Protein AF-A0A011QTI4-F1 (afdb_monomer)

Sequence (83 aa):
MFAEVARGGYVAQAVVSPSERRLLIDGVEQDFKLDLRNYVYRGAVQLVSARLYRGQTTNFRTPGGGFAAVLAVPGQRGGANHR

Mean predicted aligned error: 8.04 Å

Foldseek 3Di:
DCVVVVPDDDDDDDDDDFDWDWDQDPNDIDIWGKDWDFDDDPNDGPDIWMWTHDDDDGDCPDVVTGIDHDDDDDDPPPPPPDD

Structure (mmCIF, N/CA/C/O backbone):
data_AF-A0A011QTI4-F1
#
_entry.id   AF-A0A011QTI4-F1
#
loop_
_atom_site.group_PDB
_atom_site.id
_atom_site.type_symbol
_atom_site.label_atom_id
_atom_site.label_alt_id
_atom_site.label_comp_id
_atom_site.label_asym_id
_atom_site.label_entity_id
_atom_site.label_seq_id
_atom_site.pdbx_PDB_ins_code
_atom_site.Cartn_x
_atom_site.Cartn_y
_atom_site.Cartn_z
_atom_site.occupancy
_atom_site.B_iso_or_equiv
_atom_site.auth_seq_id
_atom_site.auth_comp_id
_atom_site.auth_asym_id
_atom_site.auth_atom_id
_atom_site.pdbx_PDB_model_num
ATOM 1 N N . MET A 1 1 ? 28.883 7.489 -1.675 1.00 59.34 1 MET A N 1
ATOM 2 C CA . MET A 1 1 ? 28.276 6.138 -1.711 1.00 59.34 1 MET A CA 1
ATOM 3 C C . MET A 1 1 ? 26.851 6.129 -2.308 1.00 59.34 1 MET A C 1
ATOM 5 O O . MET A 1 1 ? 26.015 5.355 -1.880 1.00 59.34 1 MET A O 1
ATOM 9 N N . PHE A 1 2 ? 26.578 6.934 -3.348 1.00 65.31 2 PHE A N 1
ATOM 10 C CA . PHE A 1 2 ? 25.384 6.806 -4.216 1.00 65.31 2 PHE A CA 1
ATOM 11 C C . PHE A 1 2 ? 25.754 6.702 -5.705 1.00 65.31 2 PHE A C 1
ATOM 13 O O . PHE A 1 2 ? 24.924 6.336 -6.529 1.00 65.31 2 PHE A O 1
ATOM 20 N N . ALA A 1 3 ? 27.017 6.986 -6.051 1.00 68.62 3 ALA A N 1
ATOM 21 C CA . ALA A 1 3 ? 27.516 6.968 -7.425 1.00 68.62 3 ALA A CA 1
ATOM 22 C C . ALA A 1 3 ? 27.390 5.591 -8.097 1.00 68.62 3 ALA A C 1
ATOM 24 O O . ALA A 1 3 ? 27.320 5.513 -9.314 1.00 68.62 3 ALA A O 1
ATOM 25 N N . GLU A 1 4 ? 27.334 4.511 -7.318 1.00 68.81 4 GLU A N 1
ATOM 26 C CA . GLU A 1 4 ? 27.192 3.148 -7.832 1.00 68.81 4 GLU A CA 1
ATOM 27 C C . GLU A 1 4 ? 25.752 2.832 -8.261 1.00 68.81 4 GLU A C 1
ATOM 29 O O . GLU A 1 4 ? 25.550 2.240 -9.317 1.00 68.81 4 GLU A O 1
ATOM 34 N N . VAL A 1 5 ? 24.751 3.343 -7.526 1.00 69.62 5 VAL A N 1
ATOM 35 C CA . VAL A 1 5 ? 23.332 3.311 -7.938 1.00 69.62 5 VAL A CA 1
ATOM 36 C C . VAL A 1 5 ? 23.168 4.026 -9.272 1.00 69.62 5 VAL A C 1
ATOM 38 O O . VAL A 1 5 ? 22.377 3.601 -10.111 1.00 69.62 5 VAL A O 1
ATOM 41 N N . ALA A 1 6 ? 23.971 5.075 -9.490 1.00 70.94 6 ALA A N 1
ATOM 42 C CA . ALA A 1 6 ? 23.861 5.868 -10.692 1.00 70.94 6 ALA A CA 1
ATOM 43 C C . ALA A 1 6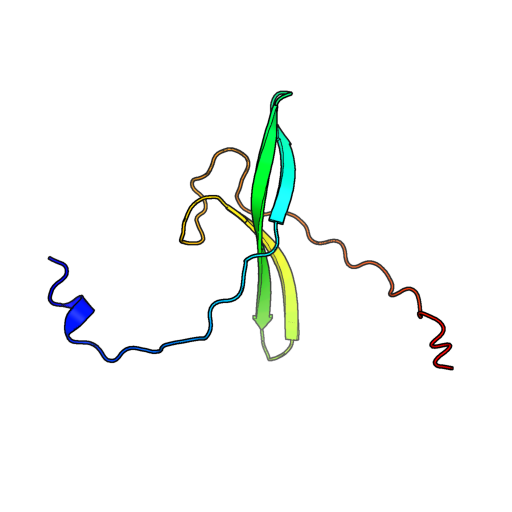 ? 24.367 5.173 -11.974 1.00 70.94 6 ALA A C 1
ATOM 45 O O . ALA A 1 6 ? 24.078 5.628 -13.081 1.00 70.94 6 ALA A O 1
ATOM 46 N N . ARG A 1 7 ? 25.141 4.089 -11.816 1.00 77.56 7 ARG A N 1
ATOM 47 C CA . ARG A 1 7 ? 25.772 3.323 -12.904 1.00 77.56 7 ARG A CA 1
ATOM 48 C C . ARG A 1 7 ? 24.890 2.194 -13.445 1.00 77.56 7 ARG A C 1
ATOM 50 O O . ARG A 1 7 ? 25.283 1.545 -14.410 1.00 77.56 7 ARG A O 1
ATOM 57 N N . GLY A 1 8 ? 23.737 1.939 -12.826 1.00 79.94 8 GLY A N 1
ATOM 58 C CA . GLY A 1 8 ? 22.735 1.003 -13.334 1.00 79.94 8 GLY A CA 1
ATOM 59 C C . GLY A 1 8 ? 21.841 1.630 -14.408 1.00 79.94 8 GLY A C 1
ATOM 60 O O . GLY A 1 8 ? 21.775 2.849 -14.548 1.00 79.94 8 GLY A O 1
ATOM 61 N N . GLY A 1 9 ? 21.127 0.795 -15.164 1.00 85.31 9 GLY A N 1
ATOM 62 C CA . GLY A 1 9 ? 20.010 1.263 -15.988 1.00 85.31 9 GLY A CA 1
ATOM 63 C C . GLY A 1 9 ? 18.826 1.696 -15.116 1.00 85.31 9 GLY A C 1
ATOM 64 O O . GLY A 1 9 ? 18.637 1.171 -14.018 1.00 85.31 9 GLY A O 1
ATOM 65 N N . TYR A 1 10 ? 18.013 2.628 -15.610 1.00 84.88 10 TYR A N 1
ATOM 66 C CA . TYR A 1 10 ? 16.840 3.137 -14.896 1.00 84.88 10 TYR A CA 1
ATOM 67 C C . TYR A 1 10 ? 15.562 2.835 -15.663 1.00 84.88 10 TYR A C 1
ATOM 69 O O . TYR A 1 10 ? 15.545 2.825 -16.892 1.00 84.88 10 TYR A O 1
ATOM 77 N N . VAL A 1 11 ? 14.474 2.664 -14.917 1.00 88.44 11 VAL A N 1
ATOM 78 C CA . VAL A 1 11 ? 13.117 2.642 -15.460 1.00 88.44 11 VAL A CA 1
ATOM 79 C C . VAL A 1 11 ? 12.406 3.893 -14.963 1.00 88.44 11 VAL A C 1
ATOM 81 O O . VAL A 1 11 ? 12.372 4.152 -13.760 1.00 88.44 11 VAL A O 1
ATOM 84 N N . ALA A 1 12 ? 11.847 4.666 -15.889 1.00 91.25 12 ALA A N 1
ATOM 85 C CA . ALA A 1 12 ? 10.976 5.789 -15.578 1.00 91.25 12 ALA A CA 1
ATOM 86 C C . ALA A 1 12 ? 9.511 5.371 -15.744 1.00 91.25 12 ALA A C 1
ATOM 88 O O . ALA A 1 12 ? 9.179 4.547 -16.594 1.00 91.25 12 ALA A O 1
ATOM 89 N N . GLN A 1 13 ? 8.635 5.960 -14.937 1.00 91.75 13 GLN A N 1
ATOM 90 C CA . GLN A 1 13 ? 7.190 5.770 -15.016 1.00 91.75 13 GLN A CA 1
ATOM 91 C C . GLN A 1 13 ? 6.491 7.114 -14.836 1.00 91.75 13 GLN A C 1
ATOM 93 O O . GLN A 1 13 ? 7.026 8.012 -14.180 1.00 91.75 13 GLN A O 1
ATOM 98 N N . ALA A 1 14 ? 5.297 7.248 -15.410 1.00 96.50 14 ALA A N 1
ATOM 99 C CA . ALA A 1 14 ? 4.447 8.398 -15.141 1.00 96.50 14 ALA A CA 1
ATOM 100 C C . ALA A 1 14 ? 4.111 8.466 -13.644 1.00 96.50 14 ALA A C 1
ATOM 102 O O . ALA A 1 14 ? 3.948 7.441 -12.978 1.00 96.50 14 ALA A O 1
ATOM 103 N N . VAL A 1 15 ? 4.008 9.683 -13.115 1.00 93.44 15 VAL A N 1
ATOM 104 C CA . VAL A 1 15 ? 3.655 9.886 -11.710 1.00 93.44 15 VAL A CA 1
ATOM 105 C C . VAL A 1 15 ? 2.179 9.553 -11.514 1.00 93.44 15 VAL A C 1
ATO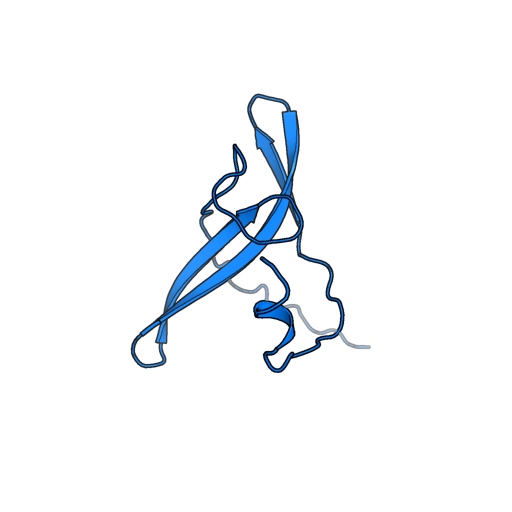M 107 O O . VAL A 1 15 ? 1.317 10.112 -12.187 1.00 93.44 15 VAL A O 1
ATOM 110 N N . VAL A 1 16 ? 1.898 8.668 -10.559 1.00 92.38 16 VAL A N 1
ATOM 111 C CA . VAL A 1 16 ? 0.544 8.346 -10.098 1.00 92.38 16 VAL A CA 1
ATOM 112 C C . VAL A 1 16 ? 0.469 8.681 -8.616 1.00 92.38 16 VAL A C 1
ATOM 114 O O . VAL A 1 16 ? 1.276 8.188 -7.824 1.00 92.38 16 VAL A O 1
ATOM 117 N N . SER A 1 17 ? -0.481 9.537 -8.238 1.00 94.19 17 SER A N 1
ATOM 118 C CA . SER A 1 17 ? -0.712 9.855 -6.829 1.00 94.19 17 SER A CA 1
ATOM 119 C C . SER A 1 17 ? -1.112 8.588 -6.065 1.00 94.19 17 SER A C 1
ATOM 121 O O . SER A 1 17 ? -1.930 7.811 -6.564 1.00 94.19 17 SER A O 1
ATOM 123 N N . PRO A 1 18 ? -0.552 8.354 -4.867 1.00 93.75 18 PRO A N 1
ATOM 124 C CA . PRO A 1 18 ? -0.929 7.202 -4.063 1.00 93.75 18 PRO A CA 1
ATOM 125 C C . PRO A 1 18 ? -2.382 7.337 -3.603 1.00 93.75 18 PRO A C 1
ATOM 127 O O . PRO A 1 18 ? -2.877 8.441 -3.383 1.00 93.75 18 PRO A O 1
ATOM 130 N N . SER A 1 19 ? -3.053 6.205 -3.403 1.00 95.44 19 SER A N 1
ATOM 131 C CA . SER A 1 19 ? -4.280 6.199 -2.610 1.00 95.44 19 SER A CA 1
ATOM 132 C C . SER A 1 19 ? -3.954 6.561 -1.163 1.00 95.44 19 SER A C 1
ATOM 134 O O . SER A 1 19 ? -2.875 6.232 -0.665 1.00 95.44 19 SER A O 1
ATOM 136 N N . GLU A 1 20 ? -4.891 7.205 -0.474 1.00 96.00 20 GLU A N 1
ATOM 137 C CA . GLU A 1 20 ? -4.711 7.620 0.915 1.00 96.00 20 GLU A CA 1
ATOM 138 C C . GLU A 1 20 ? -5.844 7.114 1.806 1.00 96.00 20 GLU A C 1
ATOM 140 O O . GLU A 1 20 ? -6.979 6.910 1.368 1.00 96.00 20 GLU A O 1
ATOM 145 N N . ARG A 1 21 ? -5.520 6.890 3.078 1.00 95.25 21 ARG A N 1
ATOM 146 C CA . ARG A 1 21 ? -6.455 6.474 4.115 1.00 95.25 21 ARG A CA 1
ATOM 147 C C . ARG A 1 21 ? -6.220 7.299 5.370 1.00 95.25 21 ARG A C 1
ATOM 149 O O . ARG A 1 21 ? -5.139 7.245 5.954 1.00 95.25 21 ARG A O 1
ATOM 156 N N . ARG A 1 22 ? -7.269 7.987 5.816 1.00 96.31 22 ARG A N 1
ATOM 157 C CA . ARG A 1 22 ? -7.313 8.621 7.133 1.00 96.31 22 ARG A CA 1
ATOM 158 C C . ARG A 1 22 ? -7.633 7.603 8.216 1.00 96.31 22 ARG A C 1
ATOM 160 O O . ARG A 1 22 ? -8.594 6.841 8.064 1.00 96.31 22 ARG A O 1
ATOM 167 N N . LEU A 1 23 ? -6.854 7.619 9.291 1.00 94.19 23 LEU A N 1
ATOM 168 C CA . LEU A 1 23 ? -7.043 6.830 10.504 1.00 94.19 23 LEU A CA 1
ATOM 169 C C . LEU A 1 23 ? -7.067 7.737 11.736 1.00 94.19 23 LEU A C 1
ATOM 171 O O . LEU A 1 23 ? -6.400 8.765 11.757 1.00 94.19 23 LEU A O 1
ATOM 175 N N . LEU A 1 24 ? -7.798 7.326 12.770 1.00 94.94 24 LEU A N 1
ATOM 176 C CA . LEU A 1 24 ? -7.731 7.927 14.101 1.00 94.94 24 LEU A CA 1
ATOM 177 C C . LEU A 1 24 ? -6.817 7.055 14.965 1.00 94.94 24 LEU A C 1
ATOM 179 O O . LEU A 1 24 ? -7.138 5.894 15.213 1.00 94.94 24 LEU A O 1
ATOM 183 N N . ILE A 1 25 ? -5.680 7.594 15.392 1.00 91.81 25 ILE A N 1
ATOM 184 C CA . ILE A 1 25 ? -4.705 6.892 16.235 1.00 91.81 25 ILE A CA 1
ATOM 185 C C . ILE A 1 25 ? -4.459 7.767 17.454 1.00 91.81 25 ILE A C 1
ATOM 187 O O . ILE A 1 25 ? -4.125 8.941 17.301 1.00 91.81 25 ILE A O 1
ATOM 191 N N . ASP A 1 26 ? -4.672 7.208 18.644 1.00 92.31 26 ASP A N 1
ATOM 192 C CA . ASP A 1 26 ? -4.535 7.915 19.923 1.00 92.31 26 ASP A CA 1
ATOM 193 C C . ASP A 1 26 ? -5.316 9.244 19.967 1.00 92.31 26 ASP A C 1
ATOM 195 O O . ASP A 1 26 ? -4.858 10.251 20.498 1.00 92.31 26 ASP A O 1
ATOM 199 N N . GLY A 1 27 ? -6.509 9.260 19.359 1.00 94.88 27 GLY A N 1
ATOM 200 C CA . GLY A 1 27 ? -7.377 10.441 19.300 1.00 94.88 27 GLY A CA 1
ATOM 201 C C . GLY A 1 27 ? -6.962 11.507 18.280 1.00 94.88 27 GLY A C 1
ATOM 202 O O . GLY A 1 27 ? -7.627 12.535 18.186 1.00 94.88 27 GLY A O 1
ATOM 203 N N . VAL A 1 28 ? -5.913 11.267 17.486 1.00 95.31 28 VAL A N 1
ATOM 204 C CA . VAL A 1 28 ? -5.426 12.199 16.460 1.00 95.31 28 VAL A CA 1
ATOM 205 C C . VAL A 1 28 ? -5.662 11.629 15.063 1.00 95.31 28 VAL A C 1
ATOM 207 O O . VAL A 1 28 ? -5.287 10.491 14.765 1.00 95.31 28 VAL A O 1
ATOM 210 N N . GLU A 1 29 ? -6.292 12.422 14.193 1.00 96.81 29 GLU A N 1
ATOM 211 C CA . GLU A 1 29 ? -6.459 12.061 12.786 1.00 96.81 29 GLU A CA 1
ATOM 212 C C . GLU A 1 29 ? -5.120 12.079 12.051 1.00 96.81 29 GLU A C 1
ATOM 214 O O . GLU A 1 29 ? -4.306 12.995 12.178 1.00 96.81 29 GLU A O 1
ATOM 219 N N . GLN A 1 30 ? -4.896 11.043 11.257 1.00 95.38 30 GLN A N 1
ATOM 220 C CA . GLN A 1 30 ? -3.633 10.783 10.604 1.00 95.38 30 GLN A CA 1
ATOM 221 C C . GLN A 1 30 ? -3.861 10.198 9.210 1.00 95.38 30 GLN A C 1
ATOM 223 O O . GLN A 1 30 ? -4.457 9.134 9.063 1.00 95.38 30 GLN A O 1
ATOM 228 N N . ASP A 1 31 ? -3.325 10.868 8.189 1.00 96.31 31 ASP A N 1
ATOM 229 C CA . ASP A 1 31 ? -3.371 10.392 6.805 1.00 96.31 31 ASP A CA 1
ATOM 230 C C . ASP A 1 31 ? -2.178 9.479 6.495 1.00 96.31 31 ASP A C 1
ATOM 232 O O . ASP A 1 31 ? -1.041 9.738 6.909 1.00 96.31 31 ASP A O 1
ATOM 236 N N . PHE A 1 32 ? -2.440 8.384 5.789 1.00 97.31 32 PHE A N 1
ATOM 237 C CA . PHE A 1 32 ? -1.442 7.418 5.341 1.00 97.31 32 PHE A CA 1
ATOM 238 C C . PHE A 1 32 ? -1.611 7.160 3.856 1.00 97.31 32 PHE A C 1
ATOM 240 O O . PHE A 1 32 ? -2.730 7.027 3.369 1.00 97.31 32 PHE A O 1
ATOM 247 N N . LYS A 1 33 ? -0.493 6.991 3.155 1.00 97.44 33 LYS A N 1
ATOM 248 C CA . LYS A 1 33 ? -0.501 6.385 1.827 1.00 97.44 33 LYS A CA 1
ATOM 249 C C . LYS A 1 33 ? -0.833 4.906 1.966 1.00 97.44 33 LYS A C 1
ATOM 251 O O . LYS A 1 33 ? -0.405 4.262 2.927 1.00 97.44 33 LYS A O 1
ATOM 256 N N . LEU A 1 34 ? -1.572 4.387 0.998 1.00 95.94 34 LEU A N 1
ATOM 257 C CA . LEU A 1 34 ? -2.032 3.012 0.941 1.00 95.94 34 LEU A CA 1
ATOM 258 C C . LEU A 1 34 ? -1.602 2.385 -0.380 1.00 95.94 34 LEU A C 1
ATOM 260 O O . LEU A 1 34 ? -1.830 2.941 -1.452 1.00 95.94 34 LEU A O 1
ATOM 264 N N . ASP A 1 35 ? -1.047 1.182 -0.291 1.00 96.12 35 ASP A N 1
ATOM 265 C CA . ASP A 1 35 ? -0.948 0.271 -1.427 1.00 96.12 35 ASP A CA 1
ATOM 266 C C . ASP A 1 35 ? -1.544 -1.100 -1.085 1.00 96.12 35 ASP A C 1
ATOM 268 O O . ASP A 1 35 ? -1.660 -1.464 0.088 1.00 96.12 35 ASP A O 1
ATOM 272 N N . LEU A 1 36 ? -1.949 -1.843 -2.118 1.00 95.88 36 LEU A N 1
ATOM 273 C CA . LEU A 1 36 ? -2.373 -3.236 -2.006 1.00 95.88 36 LEU A CA 1
ATOM 274 C C . LEU A 1 36 ? -1.250 -4.154 -2.484 1.00 95.88 36 LEU A C 1
ATOM 276 O O . LEU A 1 36 ? -0.625 -3.924 -3.520 1.00 95.88 36 LEU A O 1
ATOM 280 N N . ARG A 1 37 ? -1.027 -5.237 -1.744 1.00 96.44 37 ARG A N 1
ATOM 281 C CA . ARG A 1 37 ? -0.064 -6.280 -2.064 1.00 96.44 37 ARG A CA 1
ATOM 282 C C . ARG A 1 37 ? -0.773 -7.619 -2.205 1.00 96.44 37 ARG A C 1
ATOM 284 O O . ARG A 1 37 ? -1.302 -8.149 -1.231 1.00 96.44 37 ARG A O 1
ATOM 291 N N . ASN A 1 38 ? -0.674 -8.192 -3.400 1.00 97.62 38 ASN A N 1
ATOM 292 C CA . ASN A 1 38 ? -1.076 -9.567 -3.665 1.00 97.62 38 ASN A CA 1
ATOM 293 C C . ASN A 1 38 ? 0.123 -10.495 -3.451 1.00 97.62 38 ASN A C 1
ATOM 295 O O . ASN A 1 38 ? 1.181 -10.308 -4.055 1.00 97.62 38 ASN A O 1
ATOM 299 N N . TYR A 1 39 ? -0.055 -11.512 -2.617 1.00 97.06 39 TYR A N 1
ATOM 300 C CA . TYR A 1 39 ? 0.871 -12.628 -2.481 1.00 97.06 39 TYR A CA 1
ATOM 301 C C . TYR A 1 39 ? 0.384 -13.754 -3.386 1.00 97.06 39 TYR A C 1
ATOM 303 O O . TYR A 1 39 ? -0.726 -14.258 -3.216 1.00 97.06 39 TYR A O 1
ATOM 311 N N . VAL A 1 40 ? 1.195 -14.107 -4.381 1.00 98.19 40 VAL A N 1
ATOM 312 C CA . VAL A 1 40 ? 0.814 -15.030 -5.454 1.00 98.19 40 VAL A CA 1
ATOM 313 C C . VAL A 1 40 ? 1.668 -16.284 -5.376 1.00 98.19 40 VAL A C 1
ATOM 315 O O . VAL A 1 40 ? 2.889 -16.208 -5.266 1.00 98.19 40 VAL A O 1
ATOM 318 N N . TYR A 1 41 ? 1.021 -17.438 -5.484 1.00 97.88 41 TYR A N 1
ATOM 319 C CA . TYR A 1 41 ? 1.683 -18.727 -5.615 1.00 97.88 41 TYR A CA 1
ATOM 320 C C . TYR A 1 41 ? 0.986 -19.540 -6.702 1.00 97.88 41 TYR A C 1
ATOM 322 O O . TYR A 1 41 ? -0.243 -19.592 -6.743 1.00 97.88 41 TYR A O 1
ATOM 330 N N . ARG A 1 42 ? 1.772 -20.140 -7.608 1.00 97.38 42 ARG A N 1
ATOM 331 C CA . ARG A 1 42 ? 1.274 -20.918 -8.761 1.00 97.38 42 ARG A CA 1
ATOM 332 C C . ARG A 1 42 ? 0.191 -20.194 -9.578 1.00 97.38 42 ARG A C 1
ATOM 334 O O . ARG A 1 42 ? -0.824 -20.775 -9.938 1.00 97.38 42 ARG A O 1
ATOM 341 N N . GLY A 1 43 ? 0.404 -18.907 -9.850 1.00 97.25 43 GLY A N 1
ATOM 342 C CA . GLY A 1 43 ? -0.524 -18.094 -10.645 1.00 97.25 43 GLY A CA 1
ATOM 343 C C . GLY A 1 43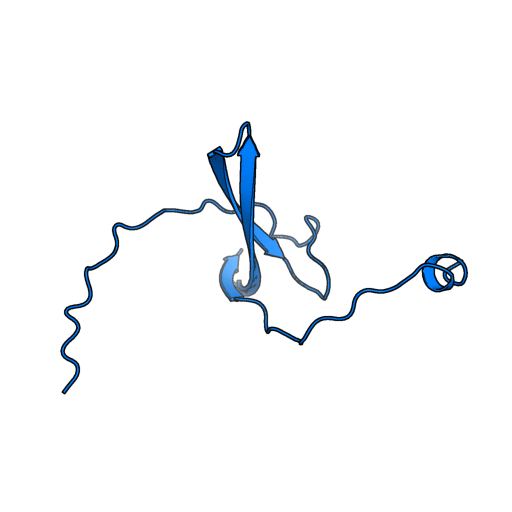 ? -1.825 -17.706 -9.931 1.00 97.25 43 GLY A C 1
ATOM 344 O O . GLY A 1 43 ? -2.640 -17.011 -10.526 1.00 97.25 43 GLY A O 1
ATOM 345 N N . ALA A 1 44 ? -2.014 -18.093 -8.666 1.00 97.75 44 ALA A N 1
ATOM 346 C CA . ALA A 1 44 ? -3.192 -17.753 -7.875 1.00 97.75 44 ALA A CA 1
ATOM 347 C C . ALA A 1 44 ? -2.839 -16.812 -6.714 1.00 97.75 44 ALA A C 1
ATOM 349 O O . ALA A 1 44 ? -1.845 -17.020 -6.007 1.00 97.75 44 ALA A O 1
ATOM 350 N N . VAL A 1 45 ? -3.668 -15.783 -6.503 1.00 97.19 45 VAL A N 1
ATOM 351 C CA . VAL A 1 45 ? -3.577 -14.894 -5.3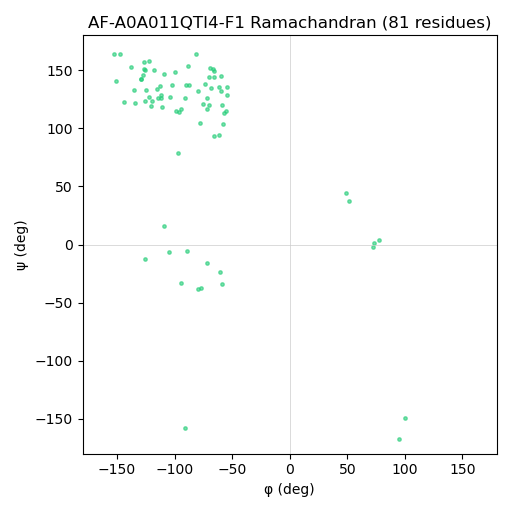36 1.00 97.19 45 VAL A CA 1
ATOM 352 C C . VAL A 1 45 ? -3.998 -15.676 -4.095 1.00 97.19 45 VAL A C 1
ATOM 354 O O . VAL A 1 45 ? -5.122 -16.158 -4.019 1.00 97.19 45 VAL A O 1
ATOM 357 N N . GLN A 1 46 ? -3.093 -15.788 -3.128 1.00 97.12 46 GLN A N 1
ATOM 358 C CA . GLN A 1 46 ? -3.323 -16.480 -1.857 1.00 97.12 46 GLN A CA 1
ATOM 359 C C . GLN A 1 46 ? -3.775 -15.509 -0.763 1.00 97.12 46 GLN A C 1
ATOM 361 O O . GLN A 1 46 ? -4.551 -15.864 0.116 1.00 97.12 46 GLN A O 1
ATOM 366 N N . LEU A 1 47 ? -3.272 -14.272 -0.817 1.00 96.25 47 LEU A N 1
ATOM 367 C CA . LEU A 1 47 ? -3.558 -13.229 0.160 1.00 96.25 47 LEU A CA 1
ATOM 368 C C . LEU A 1 47 ? -3.474 -11.855 -0.501 1.00 96.25 47 LEU A C 1
ATOM 370 O O . LEU A 1 47 ? -2.556 -11.588 -1.279 1.00 96.25 47 LEU A O 1
ATOM 374 N N . VAL A 1 48 ? -4.394 -10.974 -0.122 1.00 97.38 48 VAL A N 1
ATOM 375 C CA . VAL A 1 48 ? -4.322 -9.538 -0.394 1.00 97.38 48 VAL A CA 1
ATOM 376 C C . VAL A 1 48 ? -4.169 -8.820 0.941 1.00 97.38 48 VAL A C 1
ATOM 378 O O . VAL A 1 48 ? -4.970 -9.025 1.849 1.00 97.38 48 VAL A O 1
ATOM 381 N N . SER A 1 49 ? -3.145 -7.981 1.064 1.00 97.06 49 SER A N 1
ATOM 382 C CA . SER A 1 49 ? -2.934 -7.129 2.236 1.00 97.06 49 SER A CA 1
ATOM 383 C C . SER A 1 49 ? -2.743 -5.689 1.800 1.00 97.06 49 SER A C 1
ATOM 385 O O . SER A 1 49 ? -2.114 -5.436 0.777 1.00 97.06 49 SER A O 1
ATOM 387 N N . ALA A 1 50 ? -3.216 -4.738 2.598 1.00 96.81 50 ALA A N 1
ATOM 388 C CA . ALA A 1 50 ? -2.854 -3.341 2.433 1.00 96.81 50 ALA A CA 1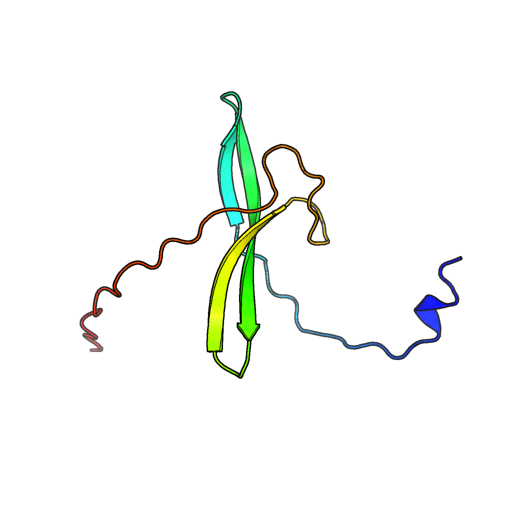
ATOM 389 C C . ALA A 1 50 ? -1.578 -3.036 3.228 1.00 96.81 50 ALA A C 1
ATOM 391 O O . ALA A 1 50 ? -1.293 -3.696 4.234 1.00 96.81 50 ALA A O 1
ATOM 392 N N . ARG A 1 51 ? -0.819 -2.032 2.782 1.00 96.69 51 ARG A N 1
ATOM 393 C CA . ARG A 1 51 ? 0.264 -1.416 3.556 1.00 96.69 51 ARG A CA 1
ATOM 394 C C . ARG A 1 51 ? -0.003 0.069 3.717 1.00 96.69 51 ARG A C 1
ATOM 396 O O . ARG A 1 51 ? -0.205 0.766 2.727 1.00 96.69 51 ARG A O 1
ATOM 403 N N . LEU A 1 52 ? 0.031 0.53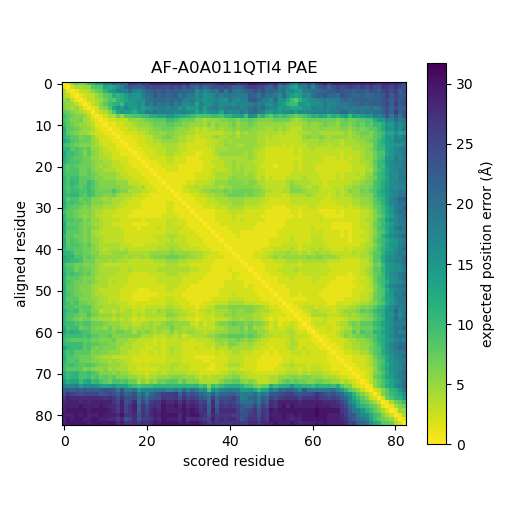3 4.961 1.00 96.94 52 LEU A N 1
ATOM 404 C CA . LEU A 1 52 ? -0.136 1.931 5.336 1.00 96.94 52 LEU A CA 1
ATOM 405 C C . LEU A 1 52 ? 1.218 2.528 5.702 1.00 96.94 52 LEU A C 1
ATOM 407 O O . LEU A 1 52 ? 1.945 1.971 6.526 1.00 96.94 52 LEU A O 1
ATOM 411 N N . TYR A 1 53 ? 1.579 3.647 5.084 1.00 96.31 53 TYR A N 1
ATOM 412 C CA . TYR A 1 53 ? 2.894 4.253 5.275 1.00 96.31 53 TYR A CA 1
ATOM 413 C C . TYR A 1 53 ? 2.876 5.768 5.063 1.00 96.31 53 TYR A C 1
ATOM 415 O O . TYR A 1 53 ? 1.957 6.331 4.470 1.00 96.31 53 TYR A O 1
ATOM 423 N N . ARG A 1 54 ? 3.932 6.438 5.530 1.00 94.75 54 ARG A N 1
ATOM 424 C CA . ARG A 1 54 ? 4.210 7.853 5.248 1.00 94.75 54 ARG A CA 1
ATOM 425 C C . ARG A 1 54 ? 5.577 8.028 4.600 1.00 94.75 54 ARG A C 1
ATOM 427 O O . ARG A 1 54 ? 6.455 7.181 4.748 1.00 94.75 54 ARG A O 1
ATOM 434 N N . GLY A 1 55 ? 5.759 9.145 3.898 1.00 91.75 55 GLY A N 1
ATOM 435 C CA . GLY A 1 55 ? 6.985 9.465 3.164 1.00 91.75 55 GLY A CA 1
ATOM 436 C C . GLY A 1 55 ? 6.929 9.077 1.684 1.00 91.75 55 GLY A C 1
ATOM 437 O O . GLY A 1 55 ? 5.858 8.833 1.124 1.00 91.75 55 GLY A O 1
ATOM 438 N N . GLN A 1 56 ? 8.087 9.090 1.022 1.00 88.88 56 GLN A N 1
ATOM 439 C CA . GLN A 1 56 ? 8.184 8.825 -0.420 1.00 88.88 56 GLN A CA 1
ATOM 440 C C . GLN A 1 56 ? 8.133 7.330 -0.753 1.00 88.88 56 GLN A C 1
ATOM 442 O O . GLN A 1 56 ? 7.484 6.942 -1.717 1.00 88.88 56 GLN A O 1
ATOM 447 N N . THR A 1 57 ? 8.762 6.483 0.063 1.00 88.44 57 THR A N 1
ATOM 448 C CA . THR A 1 57 ? 8.841 5.037 -0.172 1.00 88.44 57 THR A CA 1
ATOM 449 C C . THR A 1 57 ? 7.988 4.252 0.816 1.00 88.44 57 THR A C 1
ATOM 451 O O . THR A 1 57 ? 7.851 4.632 1.986 1.00 88.44 57 THR A O 1
ATOM 454 N N . THR A 1 58 ? 7.434 3.123 0.360 1.00 90.94 58 THR A N 1
ATOM 455 C CA . THR A 1 58 ? 6.725 2.203 1.252 1.00 90.94 58 THR A CA 1
ATOM 456 C C . THR A 1 58 ? 7.661 1.702 2.347 1.00 90.94 58 THR A C 1
ATOM 458 O O . THR A 1 58 ? 8.777 1.257 2.075 1.00 90.94 58 THR A O 1
ATOM 461 N N . ASN A 1 59 ? 7.202 1.747 3.596 1.00 90.00 59 ASN A N 1
ATOM 462 C CA . ASN A 1 59 ? 7.973 1.324 4.758 1.00 90.00 59 ASN A CA 1
ATOM 463 C C . ASN A 1 59 ? 7.067 0.729 5.846 1.00 90.00 59 ASN A C 1
ATOM 465 O O . ASN A 1 59 ? 5.861 0.942 5.839 1.00 90.00 59 ASN A O 1
ATOM 469 N N . PHE A 1 60 ? 7.678 0.017 6.796 1.00 87.69 60 PHE A N 1
ATOM 470 C CA . PHE A 1 60 ? 7.018 -0.568 7.975 1.00 87.69 60 PHE A CA 1
ATOM 471 C C . PHE A 1 60 ? 7.401 0.137 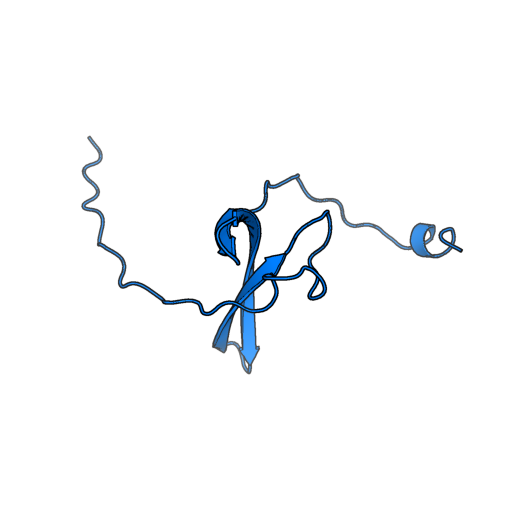9.283 1.00 87.69 60 PHE A C 1
ATOM 473 O O . PHE A 1 60 ? 7.244 -0.416 10.363 1.00 87.69 60 PHE A O 1
ATOM 480 N N . ARG A 1 61 ? 7.979 1.337 9.190 1.00 86.56 61 ARG A N 1
ATOM 481 C CA . ARG A 1 61 ? 8.555 2.052 10.338 1.00 86.56 61 ARG A CA 1
ATOM 482 C C . ARG A 1 61 ? 7.690 3.215 10.812 1.00 86.56 61 ARG A C 1
ATOM 484 O O . ARG A 1 61 ? 8.011 3.823 11.823 1.00 86.56 61 ARG A O 1
ATOM 491 N N . THR A 1 62 ? 6.624 3.538 10.082 1.00 86.94 62 THR A N 1
ATOM 492 C CA . THR A 1 62 ? 5.697 4.604 10.467 1.00 86.94 62 THR A CA 1
ATOM 493 C C . THR A 1 62 ? 4.815 4.106 11.620 1.00 86.94 62 THR A C 1
ATOM 495 O O . THR A 1 62 ? 4.104 3.120 11.417 1.00 86.94 62 THR A O 1
ATOM 498 N N . PRO A 1 63 ? 4.821 4.754 12.800 1.00 89.75 63 PRO A N 1
ATOM 499 C CA . PRO A 1 63 ? 3.882 4.430 13.873 1.00 89.75 63 PRO A CA 1
ATOM 500 C C . PRO A 1 63 ? 2.431 4.494 13.380 1.00 89.75 63 PRO A C 1
ATOM 502 O O . PRO A 1 63 ? 2.070 5.403 12.634 1.00 89.75 63 PRO A O 1
ATOM 505 N N . GLY A 1 64 ? 1.621 3.496 13.740 1.00 89.12 64 GLY A N 1
ATOM 506 C CA . GLY A 1 64 ? 0.242 3.351 13.252 1.00 89.12 64 GLY A CA 1
ATOM 507 C C . GLY A 1 64 ? 0.097 2.917 11.785 1.00 89.12 64 GLY A C 1
ATOM 508 O O . GLY A 1 64 ? -1.021 2.721 11.317 1.00 89.12 64 GLY A O 1
ATOM 509 N N . GLY A 1 65 ? 1.208 2.753 11.061 1.00 93.19 65 GLY A N 1
ATOM 510 C CA . GLY A 1 65 ? 1.243 2.152 9.732 1.00 93.19 65 GLY A CA 1
ATOM 511 C C . GLY A 1 65 ? 1.469 0.638 9.777 1.00 93.19 65 GLY A C 1
ATOM 512 O O . GLY A 1 65 ? 1.256 -0.026 10.789 1.00 93.19 65 GLY A O 1
ATOM 513 N N . GLY A 1 66 ? 1.957 0.087 8.668 1.00 95.00 66 GLY A N 1
ATOM 514 C CA . GLY A 1 66 ? 2.251 -1.336 8.523 1.00 95.00 66 GLY A CA 1
ATOM 515 C C . GLY A 1 66 ? 1.162 -2.088 7.767 1.00 95.00 66 GLY A C 1
ATOM 516 O O . GLY A 1 66 ? 0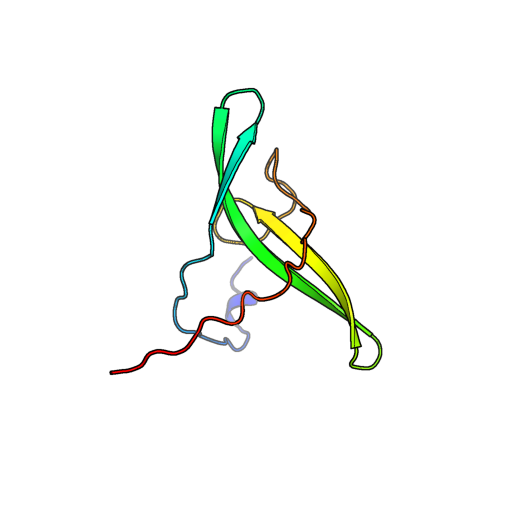.552 -1.538 6.851 1.00 95.00 66 GLY A O 1
ATOM 517 N N . PHE A 1 67 ? 0.966 -3.366 8.088 1.00 95.88 67 PHE A N 1
ATOM 518 C CA . PHE A 1 67 ? -0.057 -4.173 7.426 1.00 95.88 67 PHE A CA 1
ATOM 519 C C . PHE A 1 67 ? -1.459 -3.789 7.893 1.00 95.88 67 PHE A C 1
ATOM 521 O O . PHE A 1 67 ? -1.703 -3.613 9.083 1.00 95.88 67 PHE A O 1
ATOM 528 N N . ALA A 1 68 ? -2.385 -3.723 6.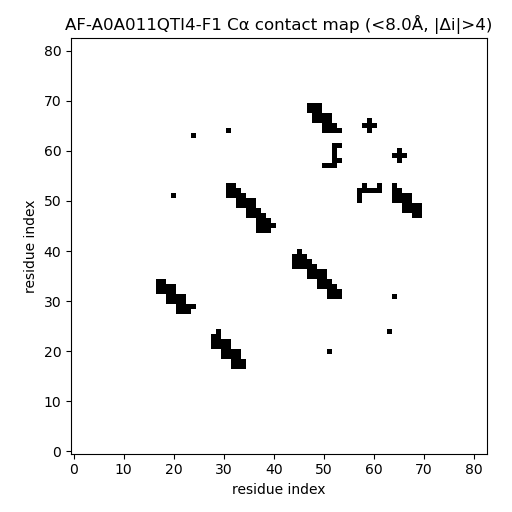943 1.00 94.62 68 ALA A N 1
ATOM 529 C CA . ALA A 1 68 ? -3.805 -3.568 7.202 1.00 94.62 68 ALA A CA 1
ATOM 530 C C . ALA A 1 68 ? -4.596 -4.636 6.437 1.00 94.62 68 ALA A C 1
ATOM 532 O O . ALA A 1 68 ? -4.261 -4.994 5.302 1.00 94.62 68 ALA A O 1
ATOM 533 N N . ALA A 1 69 ? -5.647 -5.150 7.075 1.00 94.62 69 ALA A N 1
ATOM 534 C CA . ALA A 1 69 ? -6.531 -6.139 6.477 1.00 94.62 69 ALA A CA 1
ATOM 535 C C . ALA A 1 69 ? -7.302 -5.540 5.292 1.00 94.62 69 ALA A C 1
ATOM 537 O O . ALA A 1 69 ? -7.708 -4.377 5.317 1.00 94.62 69 ALA A O 1
ATOM 538 N N . VAL A 1 70 ? -7.528 -6.357 4.266 1.00 95.44 70 VAL A N 1
ATOM 539 C CA . VAL A 1 70 ? -8.336 -5.995 3.099 1.00 95.44 70 VAL A CA 1
ATOM 540 C C . VAL A 1 70 ? -9.606 -6.822 3.138 1.00 95.44 70 VAL A C 1
ATOM 542 O O . VAL A 1 70 ? -9.555 -8.047 3.069 1.00 95.44 70 VAL A O 1
ATOM 545 N N . LEU A 1 71 ? -10.747 -6.145 3.243 1.00 92.62 71 LEU A N 1
ATOM 546 C CA . LEU A 1 71 ? -12.052 -6.777 3.123 1.00 92.62 71 LEU A CA 1
ATOM 547 C C . LEU A 1 71 ? -12.545 -6.616 1.686 1.00 92.62 71 LEU A C 1
ATOM 549 O O . LEU A 1 71 ? -12.825 -5.503 1.241 1.00 92.62 71 LEU A O 1
ATOM 553 N N . ALA A 1 72 ? -12.659 -7.729 0.966 1.00 89.19 72 ALA A N 1
ATOM 554 C CA . ALA A 1 72 ? -13.321 -7.734 -0.328 1.00 89.19 72 ALA A CA 1
ATOM 555 C C . ALA A 1 72 ? -14.830 -7.571 -0.110 1.00 89.19 72 ALA A C 1
ATOM 557 O O . ALA A 1 72 ? -15.472 -8.418 0.510 1.00 89.19 72 ALA A O 1
ATOM 558 N N . VAL A 1 73 ? -15.393 -6.476 -0.614 1.00 87.25 73 VAL A N 1
ATOM 559 C CA . VAL A 1 73 ? -16.842 -6.271 -0.617 1.00 87.25 73 VAL A CA 1
ATOM 560 C C . VAL A 1 73 ? -17.428 -6.839 -1.912 1.00 87.25 73 VAL A C 1
ATOM 562 O O . VAL A 1 73 ? -16.835 -6.636 -2.977 1.00 87.25 73 VAL A O 1
ATOM 565 N N . PRO A 1 74 ? -18.571 -7.551 -1.868 1.00 83.25 74 PRO A N 1
ATOM 566 C CA . PRO A 1 74 ? -19.280 -7.932 -3.081 1.00 83.25 74 PRO A CA 1
ATOM 567 C C . PRO A 1 74 ? -19.552 -6.682 -3.914 1.00 83.25 74 PRO A C 1
ATOM 569 O O . PRO A 1 74 ? -20.073 -5.690 -3.400 1.00 83.25 74 PRO A O 1
ATOM 572 N N . GLY A 1 75 ? -19.183 -6.714 -5.193 1.00 76.38 75 GLY A N 1
ATOM 573 C CA . GLY A 1 75 ? -19.435 -5.588 -6.080 1.00 76.38 75 GLY A CA 1
ATOM 574 C C . GLY A 1 75 ? -20.934 -5.307 -6.137 1.00 76.38 75 GLY A C 1
ATOM 575 O O . GLY A 1 75 ? -21.711 -6.166 -6.555 1.00 76.38 75 GLY A O 1
ATOM 576 N N . GLN A 1 76 ? -21.348 -4.103 -5.742 1.00 64.75 76 GLN A N 1
ATOM 577 C CA . GLN A 1 76 ? -22.632 -3.571 -6.182 1.00 64.75 76 GLN A CA 1
ATOM 578 C C . GLN A 1 76 ? -22.565 -3.586 -7.712 1.00 64.75 76 GLN A C 1
ATOM 580 O O . GLN A 1 76 ? -21.731 -2.890 -8.293 1.00 64.75 76 GLN A O 1
ATOM 585 N N . ARG A 1 77 ? -23.376 -4.417 -8.380 1.00 57.94 77 ARG A N 1
ATOM 586 C CA . ARG A 1 77 ? -23.569 -4.288 -9.826 1.00 57.94 77 ARG A CA 1
ATOM 587 C C . ARG A 1 77 ? -24.177 -2.907 -10.042 1.00 57.94 77 ARG A C 1
ATOM 589 O O . ARG A 1 77 ? -25.383 -2.743 -9.892 1.00 57.94 77 ARG A O 1
ATOM 596 N N . GLY A 1 78 ? -23.340 -1.911 -10.316 1.00 52.75 78 GLY A N 1
ATOM 597 C CA . GLY A 1 78 ? -23.804 -0.616 -10.774 1.00 52.75 78 GLY A CA 1
ATOM 598 C C . GLY A 1 78 ? -24.648 -0.866 -12.014 1.00 52.75 78 GLY A C 1
ATOM 599 O O . GLY A 1 78 ? -24.141 -1.383 -13.009 1.00 52.75 78 GLY A O 1
ATOM 600 N N . GLY A 1 79 ? -25.945 -0.575 -11.927 1.00 50.72 79 GLY A N 1
ATOM 601 C CA . GLY A 1 79 ? -26.791 -0.471 -13.101 1.00 50.72 79 GLY A CA 1
ATOM 602 C C . GLY A 1 79 ? -26.184 0.601 -13.990 1.00 50.72 79 GLY A C 1
ATOM 603 O O . GLY A 1 79 ? -26.267 1.787 -13.679 1.00 50.72 79 GLY A O 1
ATOM 604 N N . ALA A 1 80 ? -25.516 0.177 -15.058 1.00 50.25 80 ALA A N 1
ATOM 605 C CA . ALA A 1 80 ? -25.080 1.065 -16.113 1.00 50.25 80 ALA A CA 1
ATOM 606 C C . ALA A 1 80 ? -26.339 1.613 -16.794 1.00 50.25 80 ALA A C 1
ATOM 608 O O . ALA A 1 80 ? -26.899 0.978 -17.681 1.00 50.25 80 ALA A O 1
ATOM 609 N N . ASN A 1 81 ? -26.811 2.774 -16.348 1.00 51.50 81 ASN A N 1
ATOM 610 C CA . ASN A 1 81 ? -27.698 3.604 -17.144 1.00 51.50 81 ASN A CA 1
ATOM 611 C C . ASN A 1 81 ? -26.823 4.665 -17.814 1.00 51.50 81 ASN A C 1
ATOM 613 O O . ASN A 1 81 ? -26.705 5.791 -17.338 1.00 51.50 81 ASN A O 1
ATOM 617 N N . HIS A 1 82 ? -26.141 4.257 -18.883 1.00 48.16 82 HIS A N 1
ATOM 618 C CA . HIS A 1 82 ? -25.615 5.198 -19.861 1.00 48.16 82 HIS A CA 1
ATOM 619 C C . HIS A 1 82 ? -26.791 5.633 -20.743 1.00 48.16 82 HIS A C 1
ATOM 621 O O . HIS A 1 82 ? -27.266 4.856 -21.571 1.00 48.16 82 HIS A O 1
ATOM 627 N N . ARG A 1 83 ? -27.278 6.855 -20.518 1.00 44.91 83 ARG A N 1
ATOM 628 C CA . ARG A 1 83 ? -27.907 7.671 -21.560 1.00 44.91 83 ARG A CA 1
ATOM 629 C C . ARG A 1 83 ? -26.874 8.648 -22.092 1.00 44.91 83 ARG A C 1
ATOM 631 O O . ARG A 1 83 ? -26.042 9.092 -21.269 1.00 44.91 83 ARG A O 1
#

Solvent-accessible surface area (backbone atoms only — not comparable to full-atom values): 5681 Å² total; per-residue (Å²): 144,58,71,69,72,67,73,53,90,84,86,88,76,84,91,73,85,73,49,73,44,78,44,76,55,98,88,39,82,44,77,25,40,44,48,78,45,75,44,70,57,94,94,39,77,77,44,63,36,30,40,27,21,64,83,94,58,90,50,75,80,42,86,95,39,24,82,40,89,61,82,87,69,84,77,78,81,72,79,84,78,82,126

Radius of gyration: 18.06 Å; Cα contacts (8 Å, |Δi|>4): 97; chains: 1; bounding box: 56×33×42 Å

Secondary structure (DSSP, 8-state):
--TTGGGS--------PPEEEEEEETTEEEEEEEEEEEEEETTEEEEEEEEEE-SSS--S-STT-EEEE--PPPP--------

pLDDT: mean 87.28, std 14.03, range [44.91, 98.19]